Protein AF-A0A9X3G6D4-F1 (afdb_monomer)

Radius of gyration: 15.05 Å; Cα contacts (8 Å, |Δi|>4): 80; chains: 1; bounding box: 36×26×38 Å

Structure (mmCIF, N/CA/C/O backbone):
data_AF-A0A9X3G6D4-F1
#
_entry.id   AF-A0A9X3G6D4-F1
#
loop_
_atom_site.group_PDB
_atom_site.id
_atom_site.type_symbol
_atom_site.label_atom_id
_atom_site.label_alt_id
_atom_site.label_comp_id
_atom_site.label_asym_id
_atom_site.label_entity_id
_atom_site.label_seq_id
_atom_site.pdbx_PDB_ins_code
_atom_site.Cartn_x
_atom_site.Cartn_y
_atom_site.Cartn_z
_atom_site.occupancy
_atom_site.B_iso_or_equiv
_atom_site.auth_seq_id
_atom_site.auth_comp_id
_atom_site.auth_asym_id
_atom_site.auth_atom_id
_atom_site.pdbx_PDB_model_num
ATOM 1 N N . MET A 1 1 ? -17.498 17.147 15.428 1.00 44.59 1 MET A N 1
ATOM 2 C CA . MET A 1 1 ? -17.720 16.624 14.057 1.00 44.59 1 MET A CA 1
ATOM 3 C C . MET A 1 1 ? -16.649 15.586 13.662 1.00 44.59 1 MET A C 1
ATOM 5 O O . MET A 1 1 ? -15.910 15.812 12.717 1.00 44.59 1 MET A O 1
ATOM 9 N N . ALA A 1 2 ? -16.538 14.445 14.361 1.00 53.50 2 ALA A N 1
ATOM 10 C CA . ALA A 1 2 ? -15.473 13.444 14.126 1.00 53.50 2 ALA A CA 1
ATOM 11 C C . ALA A 1 2 ? -15.960 12.116 13.495 1.00 53.50 2 ALA A C 1
ATOM 13 O O . ALA A 1 2 ? -15.169 11.205 13.263 1.00 53.50 2 ALA A O 1
ATOM 14 N N . ALA A 1 3 ? -17.261 11.983 13.213 1.00 54.78 3 ALA A N 1
ATOM 15 C CA . ALA A 1 3 ? -17.863 10.704 12.824 1.00 54.78 3 ALA A CA 1
ATOM 16 C C . ALA A 1 3 ? -17.565 10.269 11.371 1.00 54.78 3 ALA A C 1
ATOM 18 O O . ALA A 1 3 ? -17.669 9.087 11.059 1.00 54.78 3 ALA A O 1
ATOM 19 N N . ASP A 1 4 ? -17.139 11.188 10.496 1.00 60.94 4 ASP A N 1
ATOM 20 C CA . ASP A 1 4 ? -17.038 10.938 9.046 1.00 60.94 4 ASP A CA 1
ATOM 21 C C . ASP A 1 4 ? -15.603 10.609 8.563 1.00 60.94 4 ASP A C 1
ATOM 23 O O . ASP A 1 4 ? -15.383 10.179 7.435 1.00 60.94 4 ASP A O 1
ATOM 27 N N . GLN A 1 5 ? -14.578 10.755 9.411 1.00 66.50 5 GLN A N 1
ATOM 28 C CA . GLN A 1 5 ? -13.179 10.515 9.005 1.00 66.50 5 GLN A CA 1
ATOM 29 C C . GLN A 1 5 ? -12.770 9.034 9.027 1.00 66.50 5 GLN A C 1
ATOM 31 O O . GLN A 1 5 ? -11.987 8.596 8.183 1.00 66.50 5 GLN A O 1
ATOM 36 N N . ARG A 1 6 ? -13.329 8.239 9.944 1.00 70.00 6 ARG A N 1
ATOM 37 C CA . ARG A 1 6 ? -12.995 6.813 10.122 1.00 70.00 6 ARG A CA 1
ATOM 38 C C . ARG A 1 6 ? -13.262 5.938 8.881 1.00 70.00 6 ARG A C 1
ATOM 40 O O . ARG A 1 6 ? -12.341 5.267 8.413 1.00 70.00 6 ARG A O 1
ATOM 47 N N . PRO A 1 7 ? -14.476 5.919 8.296 1.00 76.19 7 PRO A N 1
ATOM 48 C CA . PRO A 1 7 ? -14.739 5.088 7.116 1.00 76.19 7 PRO A CA 1
ATOM 49 C C . PRO A 1 7 ? -13.972 5.567 5.872 1.00 76.19 7 PRO A C 1
ATOM 51 O O . PRO A 1 7 ? -13.575 4.754 5.027 1.00 76.19 7 PRO A O 1
ATOM 54 N N . ARG A 1 8 ? -13.703 6.876 5.775 1.00 88.19 8 ARG A N 1
ATOM 55 C CA . ARG A 1 8 ? -12.914 7.469 4.687 1.00 88.19 8 ARG A CA 1
ATOM 56 C C . ARG A 1 8 ? -11.464 6.992 4.724 1.00 88.19 8 ARG A C 1
ATOM 58 O O . ARG A 1 8 ? -10.932 6.604 3.689 1.00 88.19 8 ARG A O 1
ATOM 65 N N . LEU A 1 9 ? -10.856 6.916 5.904 1.00 92.06 9 LEU A N 1
ATOM 66 C CA . LEU A 1 9 ? -9.450 6.547 6.065 1.00 92.06 9 LEU A CA 1
ATOM 67 C C . LEU A 1 9 ? -9.142 5.113 5.604 1.00 92.06 9 LEU A C 1
ATOM 69 O O . LEU A 1 9 ? -8.208 4.894 4.833 1.00 92.06 9 LEU A O 1
ATOM 73 N N . LEU A 1 10 ? -9.970 4.133 5.988 1.00 93.88 10 LEU A N 1
ATOM 74 C CA . LEU A 1 10 ? -9.819 2.756 5.496 1.00 93.88 10 LEU A CA 1
ATOM 75 C C . LEU A 1 10 ? -10.063 2.652 3.984 1.00 93.88 10 LEU A C 1
ATOM 77 O O . LEU A 1 10 ? -9.463 1.816 3.311 1.00 93.88 10 LEU A O 1
ATOM 81 N N . THR A 1 11 ? -10.934 3.494 3.430 1.00 95.38 11 THR A N 1
ATOM 82 C CA . THR A 1 11 ? -11.185 3.550 1.983 1.00 95.38 11 THR A CA 1
ATOM 83 C C . THR A 1 11 ? -9.981 4.111 1.230 1.00 95.38 11 THR A C 1
ATOM 85 O O . THR A 1 11 ? -9.542 3.516 0.245 1.00 95.38 11 THR A O 1
ATOM 88 N N . GLU A 1 12 ? -9.389 5.195 1.722 1.00 95.69 12 GLU A N 1
ATOM 89 C CA . GLU A 1 12 ? -8.155 5.754 1.168 1.00 95.69 12 GLU A CA 1
ATOM 90 C C . GLU A 1 12 ? -6.984 4.773 1.284 1.00 95.69 12 GLU A C 1
ATOM 92 O O . GLU A 1 12 ? -6.224 4.603 0.329 1.00 95.69 12 GLU A O 1
ATOM 97 N N . LEU A 1 13 ? -6.886 4.038 2.395 1.00 96.00 13 LEU A N 1
ATOM 98 C CA . LEU A 1 13 ? -5.883 2.990 2.567 1.00 96.00 13 LEU A CA 1
ATOM 99 C C . LEU A 1 13 ? -6.042 1.863 1.532 1.00 96.00 13 LEU A C 1
ATOM 101 O O . LEU A 1 13 ? -5.048 1.431 0.943 1.00 96.00 13 LEU A O 1
ATOM 105 N N . ARG A 1 14 ? -7.279 1.441 1.227 1.00 97.06 14 ARG A N 1
ATOM 106 C CA . ARG A 1 14 ? -7.552 0.467 0.151 1.00 97.06 14 ARG A CA 1
ATOM 107 C C . ARG A 1 14 ? -7.125 0.989 -1.220 1.00 97.06 14 ARG A C 1
ATOM 109 O O . ARG A 1 14 ? -6.498 0.249 -1.983 1.00 97.06 14 ARG A O 1
ATOM 116 N N . LYS A 1 15 ? -7.421 2.256 -1.532 1.00 97.06 15 LYS A N 1
ATOM 117 C CA . LYS A 1 15 ? -6.992 2.894 -2.789 1.00 97.06 15 LYS A CA 1
ATO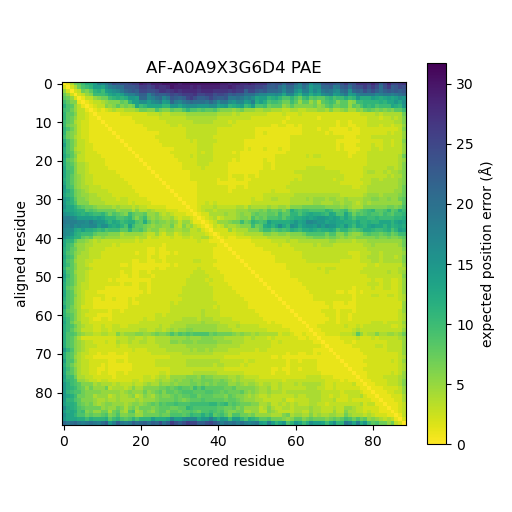M 118 C C . LYS A 1 15 ? -5.468 2.947 -2.888 1.00 97.06 15 LYS A C 1
ATOM 120 O O . LYS A 1 15 ? -4.910 2.545 -3.908 1.00 97.06 15 LYS A O 1
ATOM 125 N N . ALA A 1 16 ? -4.786 3.355 -1.817 1.00 96.81 16 ALA A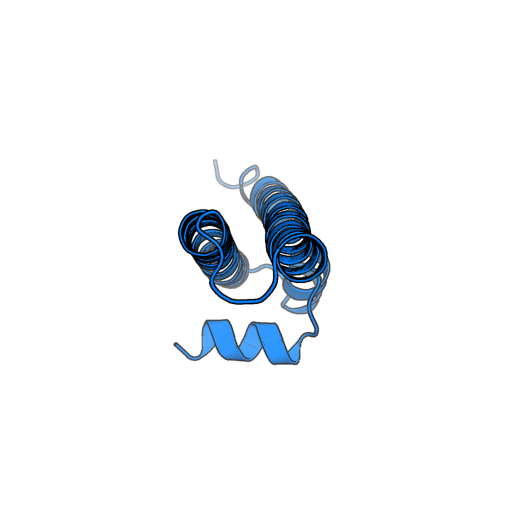 N 1
ATOM 126 C CA . ALA A 1 16 ? -3.326 3.380 -1.758 1.00 96.81 16 ALA A CA 1
ATOM 127 C C . ALA A 1 16 ? -2.721 1.975 -1.929 1.00 96.81 16 ALA A C 1
ATOM 129 O O . ALA A 1 16 ? -1.766 1.797 -2.686 1.00 96.81 16 ALA A O 1
ATOM 130 N N . ALA A 1 17 ? -3.314 0.951 -1.308 1.00 96.56 17 ALA A N 1
ATOM 131 C CA . ALA A 1 17 ? -2.888 -0.438 -1.469 1.00 96.56 17 ALA A CA 1
ATOM 132 C C . ALA A 1 17 ? -3.054 -0.944 -2.915 1.00 96.56 17 ALA A C 1
ATOM 134 O O . ALA A 1 17 ? -2.200 -1.677 -3.422 1.00 96.56 17 ALA A O 1
ATOM 135 N N . ALA A 1 18 ? -4.136 -0.559 -3.598 1.00 96.94 18 ALA A N 1
ATOM 136 C CA . ALA A 1 18 ? -4.346 -0.878 -5.010 1.00 96.94 18 ALA A CA 1
ATOM 137 C C . ALA A 1 18 ? -3.326 -0.166 -5.914 1.00 96.94 18 ALA A C 1
ATOM 139 O O . ALA A 1 18 ? -2.693 -0.815 -6.751 1.00 96.94 18 ALA A O 1
ATOM 140 N N . ALA A 1 19 ? -3.097 1.130 -5.691 1.00 97.06 19 ALA A N 1
ATOM 141 C CA . ALA A 1 19 ? -2.103 1.913 -6.422 1.00 97.06 19 ALA A CA 1
ATOM 142 C C . ALA A 1 19 ? -0.682 1.354 -6.235 1.00 97.06 19 ALA A C 1
ATOM 144 O O . ALA A 1 19 ? 0.067 1.234 -7.202 1.00 97.06 19 ALA A O 1
ATOM 145 N N . ARG A 1 20 ? -0.328 0.924 -5.016 1.00 96.81 20 ARG A N 1
A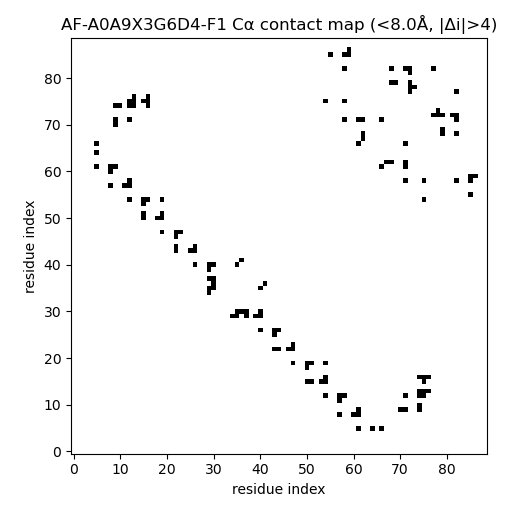TOM 146 C CA . ARG A 1 20 ? 0.969 0.300 -4.713 1.00 96.81 20 ARG A CA 1
ATOM 147 C C . ARG A 1 20 ? 1.174 -0.991 -5.504 1.00 96.81 20 ARG A C 1
ATOM 149 O O . ARG A 1 20 ? 2.248 -1.205 -6.065 1.00 96.81 20 ARG A O 1
ATOM 156 N N . ARG A 1 21 ? 0.143 -1.842 -5.584 1.00 96.50 21 ARG A N 1
ATOM 157 C CA . ARG A 1 21 ? 0.167 -3.071 -6.398 1.00 96.50 21 ARG A CA 1
ATOM 158 C C . ARG A 1 21 ? 0.314 -2.765 -7.888 1.00 96.50 21 ARG A C 1
ATOM 160 O O . ARG A 1 21 ? 1.097 -3.429 -8.557 1.00 96.50 21 ARG A O 1
ATOM 167 N N . ALA A 1 22 ? -0.391 -1.755 -8.397 1.00 96.88 22 ALA A N 1
ATOM 168 C CA . ALA A 1 22 ? -0.269 -1.323 -9.789 1.00 96.88 22 ALA A CA 1
ATOM 169 C C . ALA A 1 22 ? 1.134 -0.780 -10.112 1.00 96.88 22 ALA A C 1
ATOM 171 O O . ALA A 1 22 ? 1.729 -1.196 -11.099 1.00 96.88 22 ALA A O 1
ATOM 172 N N . ALA A 1 23 ? 1.698 0.069 -9.248 1.00 95.25 23 ALA A N 1
ATOM 173 C CA . ALA A 1 23 ? 3.054 0.589 -9.416 1.00 95.25 23 ALA A CA 1
ATOM 174 C C . ALA A 1 23 ? 4.103 -0.535 -9.409 1.00 95.25 23 ALA A C 1
ATOM 176 O O . ALA A 1 23 ? 5.007 -0.547 -10.239 1.00 95.25 23 ALA A O 1
ATOM 177 N N . ARG A 1 24 ? 3.948 -1.526 -8.519 1.00 95.94 24 ARG A N 1
ATOM 178 C CA . ARG A 1 24 ? 4.845 -2.688 -8.469 1.00 95.94 24 ARG A CA 1
ATOM 179 C C 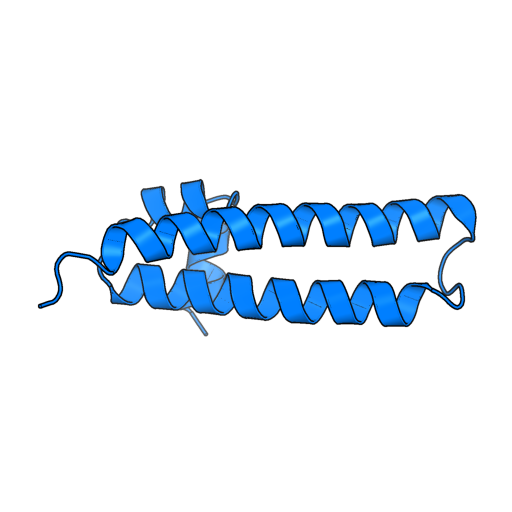. ARG A 1 24 ? 4.738 -3.568 -9.716 1.00 95.94 24 ARG A C 1
ATOM 181 O O . ARG A 1 24 ? 5.767 -4.034 -10.190 1.00 95.94 24 ARG A O 1
ATOM 188 N N . ARG A 1 25 ? 3.528 -3.761 -10.258 1.00 96.19 25 ARG A N 1
ATOM 189 C CA . ARG A 1 25 ? 3.340 -4.432 -11.555 1.00 96.19 25 ARG A CA 1
ATOM 190 C C . ARG A 1 25 ? 4.043 -3.681 -12.674 1.00 96.19 25 ARG A C 1
ATOM 192 O O . ARG A 1 25 ? 4.842 -4.291 -13.356 1.00 96.19 25 ARG A O 1
ATOM 199 N N . ARG A 1 26 ? 3.888 -2.355 -12.759 1.00 94.62 26 ARG A N 1
ATOM 200 C CA . ARG A 1 26 ? 4.567 -1.565 -13.797 1.00 94.62 26 ARG A CA 1
ATOM 201 C C . ARG A 1 26 ? 6.092 -1.711 -13.763 1.00 94.62 26 ARG A C 1
ATOM 203 O O . ARG A 1 26 ? 6.706 -1.771 -14.819 1.00 94.62 26 ARG A O 1
ATOM 210 N N . ILE A 1 27 ? 6.702 -1.780 -12.577 1.00 95.12 27 ILE A N 1
ATOM 211 C CA . ILE A 1 27 ? 8.144 -2.057 -12.445 1.00 95.12 27 ILE A CA 1
ATOM 212 C C . ILE A 1 27 ? 8.484 -3.450 -12.995 1.00 95.12 27 ILE A C 1
ATOM 214 O O . ILE A 1 27 ? 9.470 -3.593 -13.715 1.00 95.12 27 ILE A O 1
ATOM 218 N N . ALA A 1 28 ? 7.685 -4.470 -12.665 1.00 94.75 28 ALA A N 1
ATOM 219 C CA . ALA A 1 28 ? 7.883 -5.823 -13.183 1.00 94.75 28 ALA A CA 1
ATOM 220 C C . ALA A 1 28 ? 7.714 -5.881 -14.709 1.00 94.75 28 ALA A C 1
ATOM 222 O O . ALA A 1 28 ? 8.580 -6.439 -15.372 1.00 94.75 28 ALA A O 1
ATOM 223 N N . ASP A 1 29 ? 6.682 -5.236 -15.257 1.00 94.50 29 ASP A N 1
ATOM 224 C CA . ASP A 1 29 ? 6.429 -5.164 -16.701 1.00 94.50 29 ASP A CA 1
ATOM 225 C C . ASP A 1 29 ? 7.611 -4.498 -17.418 1.00 94.50 29 ASP A C 1
ATOM 227 O O . ASP A 1 29 ? 8.189 -5.077 -18.328 1.00 94.50 29 ASP A O 1
ATOM 231 N N . LEU A 1 30 ? 8.076 -3.342 -16.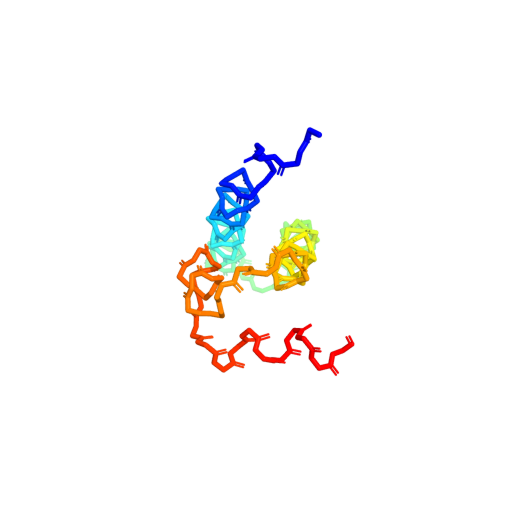927 1.00 93.38 30 LEU A N 1
ATOM 232 C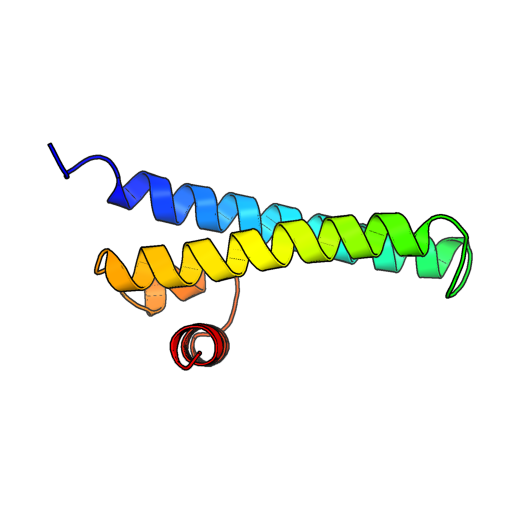 CA . LEU A 1 30 ? 9.260 -2.664 -17.473 1.00 93.38 30 LEU A CA 1
ATOM 233 C C . LEU A 1 30 ? 10.532 -3.515 -17.376 1.00 93.38 30 LEU A C 1
ATOM 235 O O . LEU A 1 30 ? 11.414 -3.413 -18.225 1.00 93.38 30 LEU A O 1
ATOM 239 N N . THR A 1 31 ? 10.665 -4.316 -16.318 1.00 94.00 31 THR A N 1
ATOM 240 C CA . THR A 1 31 ? 11.796 -5.240 -16.165 1.00 94.00 31 THR A CA 1
ATOM 241 C C . THR A 1 31 ? 11.721 -6.373 -17.184 1.00 94.00 31 THR A C 1
ATOM 243 O O . THR A 1 31 ? 12.750 -6.753 -17.732 1.00 94.00 31 THR A O 1
ATOM 246 N N . ALA A 1 32 ? 10.524 -6.897 -17.451 1.00 94.19 32 ALA A N 1
ATOM 247 C CA . ALA A 1 32 ? 10.312 -7.954 -18.432 1.00 94.19 32 ALA A CA 1
ATOM 248 C C . ALA A 1 32 ? 10.484 -7.449 -19.876 1.00 94.19 32 ALA A C 1
ATOM 250 O O . ALA A 1 32 ? 11.098 -8.131 -20.687 1.00 94.19 32 ALA A O 1
ATOM 251 N N . GLU A 1 33 ? 9.982 -6.249 -20.182 1.00 93.94 33 GLU A N 1
ATOM 252 C CA . GLU A 1 33 ? 10.013 -5.648 -21.524 1.00 93.94 33 GLU A CA 1
ATOM 253 C C . GLU A 1 33 ? 11.407 -5.143 -21.922 1.00 93.94 33 GLU A C 1
ATOM 255 O O . GLU A 1 33 ? 11.795 -5.240 -23.085 1.00 93.94 33 GLU A O 1
ATOM 260 N N . HIS A 1 34 ? 12.161 -4.573 -20.976 1.00 92.00 34 HIS A N 1
ATOM 261 C CA . HIS A 1 34 ? 13.378 -3.811 -21.288 1.00 92.00 34 HIS A CA 1
ATOM 262 C C . HIS A 1 34 ? 14.602 -4.203 -20.456 1.00 92.00 34 HIS A C 1
ATOM 264 O O . HIS A 1 34 ? 15.662 -3.594 -20.600 1.00 92.00 34 HIS A O 1
ATOM 270 N N . GLY A 1 35 ? 14.472 -5.189 -19.568 1.00 87.06 35 GLY A N 1
ATOM 271 C CA . GLY A 1 35 ? 15.516 -5.547 -18.617 1.00 87.06 35 GLY A CA 1
ATOM 272 C C . GLY A 1 35 ? 15.618 -4.588 -17.426 1.00 87.06 35 GLY A C 1
ATOM 273 O O . GLY A 1 35 ? 14.929 -3.566 -17.317 1.00 87.06 35 GLY A O 1
ATOM 274 N N . LEU A 1 36 ? 16.483 -4.955 -16.479 1.00 85.25 36 LEU A N 1
ATOM 275 C CA . LEU A 1 36 ? 16.776 -4.152 -15.292 1.00 85.25 36 LEU A CA 1
ATOM 276 C C . LEU A 1 36 ? 17.526 -2.869 -15.675 1.00 85.25 36 LEU A C 1
ATOM 278 O O . LEU A 1 36 ? 18.468 -2.913 -16.458 1.00 85.25 36 LEU A O 1
ATOM 282 N N . GLY A 1 37 ? 17.146 -1.736 -15.077 1.00 81.44 37 GLY A N 1
ATOM 283 C CA . GLY A 1 37 ? 17.878 -0.473 -15.239 1.00 81.44 37 GLY A CA 1
ATOM 284 C C . GLY A 1 37 ? 17.561 0.307 -16.518 1.00 81.44 37 GLY A C 1
ATOM 285 O O . GLY A 1 37 ? 18.252 1.276 -16.821 1.00 81.44 37 GLY A O 1
ATOM 286 N N . SER A 1 38 ? 16.511 -0.071 -17.251 1.00 86.94 38 SER A N 1
ATOM 287 C CA . SER A 1 38 ? 16.033 0.703 -18.401 1.00 86.94 38 SER A CA 1
ATOM 288 C C . SER A 1 38 ? 15.597 2.121 -17.998 1.00 86.94 38 SER A C 1
ATOM 290 O O . SER A 1 38 ? 15.235 2.377 -16.849 1.00 86.94 38 SER A O 1
ATOM 292 N N . ALA A 1 39 ? 15.589 3.064 -18.947 1.00 86.06 39 ALA A 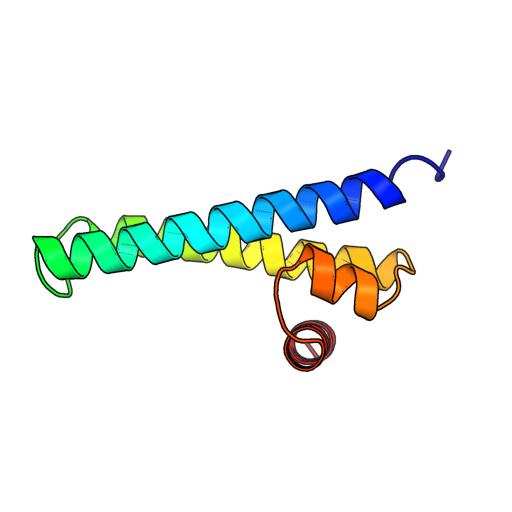N 1
ATOM 293 C CA . ALA A 1 39 ? 15.332 4.486 -18.674 1.00 86.06 39 ALA A CA 1
ATOM 294 C C . ALA A 1 39 ? 13.993 4.771 -17.950 1.00 86.06 39 ALA A C 1
ATOM 296 O O . ALA A 1 39 ? 13.869 5.771 -17.248 1.00 86.06 39 ALA A O 1
ATOM 297 N N . GLY A 1 40 ? 12.997 3.884 -18.073 1.00 87.06 40 GLY A N 1
ATOM 298 C CA . GLY A 1 40 ? 11.712 3.993 -17.370 1.00 87.06 40 GLY A CA 1
ATOM 299 C C . GLY A 1 40 ? 11.719 3.502 -15.914 1.00 87.06 40 GLY A C 1
ATOM 300 O O . GLY A 1 40 ? 10.778 3.793 -15.171 1.00 87.06 40 GLY A O 1
ATOM 301 N N . HIS A 1 41 ? 12.751 2.767 -15.481 1.00 91.00 41 HIS A N 1
ATOM 302 C CA . HIS A 1 41 ? 12.836 2.211 -14.123 1.00 91.00 41 HIS A CA 1
ATOM 303 C C . HIS A 1 41 ? 12.881 3.281 -13.032 1.00 91.00 41 HIS A C 1
ATOM 305 O O . HIS A 1 41 ? 12.085 3.152 -12.099 1.00 91.00 41 HIS A O 1
ATOM 311 N N . PRO A 1 42 ? 13.735 4.324 -13.104 1.00 93.38 42 PRO A N 1
ATOM 312 C CA . PRO A 1 42 ? 13.807 5.340 -12.054 1.00 93.38 42 PRO A CA 1
ATOM 313 C C . PRO A 1 42 ? 12.444 5.980 -11.768 1.00 93.38 42 PRO A C 1
ATOM 315 O O . PRO A 1 42 ? 11.969 5.934 -10.636 1.00 93.38 42 PRO A O 1
ATOM 318 N N . ALA A 1 43 ? 11.737 6.430 -12.809 1.00 93.31 43 ALA A N 1
ATOM 319 C CA . ALA A 1 43 ? 10.418 7.046 -12.664 1.00 93.31 43 ALA A CA 1
ATOM 320 C C . ALA A 1 43 ? 9.360 6.077 -12.098 1.00 93.31 43 ALA A C 1
ATOM 322 O O . ALA A 1 43 ? 8.515 6.464 -11.285 1.00 93.31 43 ALA A O 1
ATOM 323 N N . ALA A 1 44 ? 9.394 4.800 -12.499 1.00 94.00 44 ALA A N 1
ATOM 324 C CA . ALA A 1 44 ? 8.490 3.785 -11.961 1.00 94.00 44 ALA A CA 1
ATOM 325 C C . ALA A 1 44 ? 8.770 3.497 -10.475 1.00 94.00 44 ALA A C 1
ATOM 327 O O . ALA A 1 44 ? 7.832 3.363 -9.680 1.00 94.00 44 ALA A O 1
ATOM 328 N N . TRP A 1 45 ? 10.047 3.456 -10.088 1.00 95.31 45 TRP A N 1
ATOM 329 C CA . TRP A 1 45 ? 10.472 3.315 -8.700 1.00 95.31 45 TRP A CA 1
ATOM 330 C C . TRP A 1 45 ? 10.103 4.527 -7.850 1.00 95.31 45 TRP A C 1
ATOM 332 O O . TRP A 1 45 ? 9.592 4.333 -6.748 1.00 95.31 45 TRP A O 1
ATOM 342 N N . ASP A 1 46 ? 10.280 5.747 -8.350 1.00 95.62 46 ASP A N 1
ATOM 343 C CA . ASP A 1 46 ? 9.898 6.974 -7.643 1.00 95.62 46 ASP A CA 1
ATOM 344 C C . ASP A 1 46 ? 8.391 7.026 -7.403 1.00 95.62 46 ASP A C 1
ATOM 346 O O . ASP A 1 46 ? 7.932 7.263 -6.281 1.00 95.62 46 ASP A O 1
ATOM 350 N N . ARG A 1 47 ? 7.598 6.677 -8.423 1.00 94.88 47 ARG A N 1
ATOM 351 C CA . ARG A 1 47 ? 6.144 6.562 -8.281 1.00 94.88 47 ARG A CA 1
ATOM 352 C C . ARG A 1 47 ? 5.757 5.495 -7.259 1.00 94.88 47 ARG A C 1
ATOM 354 O O . ARG A 1 47 ? 4.857 5.720 -6.449 1.00 94.88 47 ARG A O 1
ATOM 361 N N . TYR A 1 48 ? 6.421 4.339 -7.274 1.00 96.62 48 TYR A N 1
ATOM 362 C CA . TYR A 1 48 ? 6.199 3.304 -6.267 1.00 96.62 48 TYR A CA 1
ATOM 363 C C . TYR A 1 48 ? 6.544 3.798 -4.857 1.00 96.62 48 TYR A C 1
ATOM 365 O O . TYR A 1 48 ? 5.748 3.575 -3.946 1.00 96.62 48 TYR A O 1
ATOM 373 N N . ARG A 1 49 ? 7.682 4.483 -4.671 1.00 96.50 49 ARG A N 1
ATOM 374 C CA . ARG A 1 49 ? 8.109 5.042 -3.377 1.00 96.50 49 ARG A CA 1
ATOM 375 C C . ARG A 1 49 ? 7.079 6.032 -2.843 1.00 96.50 49 ARG A C 1
ATOM 377 O O . ARG A 1 49 ? 6.568 5.814 -1.750 1.00 96.50 49 ARG A O 1
ATOM 384 N N . ALA A 1 50 ? 6.664 7.007 -3.652 1.00 96.31 50 ALA A N 1
ATOM 385 C CA . ALA A 1 50 ? 5.663 7.999 -3.258 1.00 96.31 50 ALA A CA 1
ATOM 386 C C . ALA A 1 50 ? 4.338 7.355 -2.802 1.00 96.31 50 ALA A C 1
ATOM 388 O O . ALA A 1 50 ? 3.766 7.715 -1.770 1.00 96.31 50 ALA A O 1
ATOM 389 N N . VAL A 1 51 ? 3.853 6.350 -3.539 1.00 96.50 51 VAL A N 1
ATOM 390 C CA . VAL A 1 51 ? 2.629 5.625 -3.162 1.00 96.50 51 VAL A CA 1
ATOM 391 C C . VAL A 1 51 ? 2.845 4.765 -1.913 1.00 96.50 51 VAL A C 1
ATOM 393 O O . VAL A 1 51 ? 1.955 4.675 -1.066 1.00 96.50 51 VAL A O 1
ATOM 396 N N . ASN A 1 52 ? 4.010 4.133 -1.776 1.00 95.75 52 ASN A N 1
ATOM 397 C CA . ASN A 1 52 ? 4.362 3.320 -0.615 1.00 95.75 52 ASN A CA 1
ATOM 398 C C . ASN A 1 52 ? 4.473 4.159 0.670 1.00 95.75 52 ASN A C 1
ATOM 400 O O . ASN A 1 52 ? 4.063 3.695 1.738 1.00 95.75 52 ASN A O 1
ATOM 404 N N . ASP A 1 53 ? 4.969 5.389 0.568 1.00 95.50 53 ASP A N 1
ATOM 405 C CA . ASP A 1 53 ? 5.065 6.323 1.688 1.00 95.50 53 ASP A CA 1
ATOM 406 C C . ASP A 1 53 ? 3.675 6.788 2.125 1.00 95.50 53 ASP A C 1
ATOM 408 O O . ASP A 1 53 ? 3.334 6.672 3.304 1.00 95.50 53 ASP A O 1
ATOM 412 N N . ARG A 1 54 ? 2.810 7.175 1.174 1.00 95.44 54 ARG A N 1
ATOM 413 C CA . ARG A 1 54 ? 1.399 7.487 1.465 1.00 95.44 54 ARG A CA 1
ATOM 414 C C . ARG A 1 54 ? 0.675 6.307 2.116 1.00 95.44 54 ARG A C 1
ATOM 416 O O . ARG A 1 54 ? -0.035 6.490 3.100 1.00 95.44 54 ARG A O 1
ATOM 423 N N . TRP A 1 55 ? 0.864 5.096 1.594 1.00 96.06 55 TRP A N 1
ATOM 424 C CA . TRP A 1 55 ? 0.292 3.874 2.168 1.00 96.06 55 TRP A CA 1
ATOM 425 C C . TRP A 1 55 ? 0.772 3.638 3.610 1.00 96.06 55 TRP A C 1
ATOM 427 O O . TRP A 1 55 ? -0.041 3.337 4.482 1.00 96.06 55 TRP A O 1
ATOM 437 N N . SER A 1 56 ? 2.062 3.846 3.887 1.00 95.06 56 SER A N 1
ATOM 438 C CA . SER A 1 56 ? 2.631 3.714 5.237 1.00 95.06 56 SER A CA 1
ATOM 439 C C . SER A 1 56 ? 2.084 4.767 6.207 1.00 95.06 56 SER A C 1
ATOM 441 O O . SER A 1 56 ? 1.824 4.464 7.371 1.00 95.06 56 SER A O 1
ATOM 443 N N . THR A 1 57 ? 1.880 6.001 5.742 1.00 95.00 57 THR A N 1
ATOM 444 C CA . THR A 1 57 ? 1.261 7.073 6.534 1.00 95.00 57 THR A CA 1
ATOM 445 C C . THR A 1 57 ? -0.194 6.758 6.874 1.00 95.00 57 THR A C 1
ATOM 447 O O . THR A 1 57 ? -0.545 6.795 8.049 1.00 95.00 57 THR A O 1
ATOM 450 N N . LEU A 1 58 ? -0.996 6.310 5.903 1.00 94.81 58 LEU A N 1
ATOM 451 C CA . LEU A 1 58 ? -2.393 5.919 6.133 1.00 94.81 58 LEU A CA 1
ATOM 452 C C . LEU A 1 58 ? -2.536 4.745 7.117 1.00 94.81 58 LEU A C 1
ATOM 454 O O . LEU A 1 58 ? -3.501 4.697 7.875 1.00 94.81 58 LEU A O 1
ATOM 458 N N . ILE A 1 59 ? -1.582 3.804 7.143 1.00 94.50 59 ILE A N 1
ATOM 459 C CA . ILE A 1 59 ? -1.555 2.733 8.156 1.00 94.50 59 ILE A CA 1
ATOM 460 C C . ILE A 1 59 ? -1.423 3.314 9.564 1.00 94.50 59 ILE A C 1
ATOM 462 O O . ILE A 1 59 ? -2.149 2.893 10.467 1.00 94.50 59 ILE A O 1
ATOM 466 N N . ARG A 1 60 ? -0.495 4.260 9.752 1.00 93.31 60 ARG A N 1
ATOM 467 C CA . ARG A 1 60 ? -0.263 4.901 11.050 1.00 93.31 60 ARG A CA 1
ATOM 468 C C . ARG A 1 60 ? -1.487 5.691 11.473 1.00 93.31 60 ARG A C 1
ATOM 470 O O . ARG A 1 60 ? -2.014 5.406 12.537 1.00 93.31 60 ARG A O 1
ATOM 477 N N . GLU A 1 61 ? -1.988 6.570 10.607 1.00 93.50 61 GLU A N 1
ATOM 478 C CA . GLU A 1 61 ? -3.197 7.362 10.858 1.00 93.50 61 GLU A CA 1
ATOM 479 C C . GLU A 1 61 ? -4.393 6.480 11.234 1.00 93.50 61 GLU A C 1
ATOM 481 O O . GLU A 1 61 ? -5.136 6.802 12.161 1.00 93.50 61 GLU A O 1
ATOM 486 N N . ALA A 1 62 ? -4.576 5.338 10.558 1.00 91.94 62 ALA A N 1
ATOM 487 C CA . ALA A 1 62 ? -5.683 4.437 10.858 1.00 91.94 62 ALA A CA 1
ATOM 488 C C . ALA A 1 62 ? -5.539 3.758 12.221 1.00 91.94 62 ALA A C 1
ATOM 490 O O . ALA A 1 62 ? -6.534 3.607 12.933 1.00 91.94 62 ALA A O 1
ATOM 491 N N . ALA A 1 63 ? -4.314 3.406 12.612 1.00 89.81 63 ALA A N 1
ATOM 492 C CA . ALA A 1 63 ? -4.044 2.902 13.950 1.00 89.81 63 ALA A CA 1
ATOM 493 C C . ALA A 1 63 ? -4.293 3.979 15.023 1.00 89.81 63 ALA A C 1
ATOM 495 O O . ALA A 1 63 ? -4.980 3.695 16.003 1.00 89.81 63 ALA A O 1
ATOM 496 N N . THR A 1 64 ? -3.827 5.222 14.828 1.00 90.62 64 THR A N 1
ATOM 497 C CA . THR A 1 64 ? -4.062 6.326 15.782 1.00 90.62 64 THR A CA 1
ATOM 498 C C . THR A 1 64 ? -5.532 6.728 15.878 1.00 90.62 64 THR A C 1
ATOM 500 O O . THR A 1 64 ? -5.995 7.093 16.953 1.00 90.62 64 THR A O 1
ATOM 503 N N . ALA A 1 65 ? -6.300 6.609 14.791 1.00 90.06 65 ALA A N 1
ATOM 504 C CA . ALA A 1 65 ? -7.745 6.860 14.784 1.00 90.06 65 ALA A CA 1
ATOM 505 C C . ALA A 1 65 ? -8.570 5.777 15.522 1.00 90.06 65 ALA A C 1
ATOM 507 O O . ALA A 1 65 ? -9.802 5.882 15.620 1.00 90.06 65 ALA A O 1
ATOM 508 N N . GLY A 1 66 ? -7.912 4.734 16.043 1.00 88.69 66 GLY A N 1
ATOM 509 C CA . GLY A 1 66 ? -8.523 3.662 16.824 1.00 88.69 66 GLY A CA 1
ATOM 510 C C . GLY A 1 66 ? -9.157 2.551 15.986 1.00 88.69 66 GLY A C 1
ATOM 511 O O . GLY A 1 66 ? -10.007 1.825 16.501 1.00 88.69 66 GLY A O 1
ATOM 512 N N . HIS A 1 67 ? -8.794 2.405 14.705 1.00 90.75 67 HIS A N 1
ATOM 513 C CA . HIS A 1 67 ? -9.201 1.227 13.937 1.00 90.75 67 HIS A CA 1
ATOM 514 C C . HIS A 1 67 ? -8.476 -0.022 14.435 1.00 90.75 67 HIS A C 1
ATOM 516 O O . HIS A 1 67 ? -7.306 0.022 14.819 1.00 90.75 67 HIS A O 1
ATOM 522 N N . THR A 1 68 ? -9.153 -1.171 14.378 1.00 92.00 68 THR A N 1
ATOM 523 C CA . THR A 1 68 ? -8.515 -2.434 14.747 1.00 92.00 68 THR A CA 1
ATOM 524 C C . THR A 1 68 ? -7.375 -2.750 13.779 1.00 92.00 68 THR A C 1
ATOM 526 O O . THR A 1 68 ? -7.481 -2.539 12.568 1.00 92.00 68 THR A O 1
ATOM 529 N N . LEU A 1 69 ? -6.285 -3.332 14.284 1.00 91.19 69 LEU A N 1
ATOM 530 C CA . LEU A 1 69 ? -5.165 -3.745 13.429 1.00 91.19 69 LEU A CA 1
ATOM 531 C C . LEU A 1 69 ? -5.581 -4.779 12.371 1.00 91.19 69 LEU A C 1
ATOM 533 O O . LEU A 1 69 ? -4.942 -4.878 11.326 1.00 91.19 69 LEU A O 1
ATOM 537 N N . ALA A 1 70 ? -6.647 -5.543 12.626 1.00 93.00 70 ALA A N 1
ATOM 538 C CA . ALA A 1 70 ? -7.214 -6.468 11.653 1.00 93.00 70 ALA A CA 1
ATOM 539 C C . ALA A 1 70 ? -7.854 -5.722 10.470 1.00 93.00 70 ALA A C 1
ATOM 541 O O . ALA A 1 70 ? -7.601 -6.079 9.319 1.00 93.00 70 ALA A O 1
ATOM 542 N N . ASP A 1 71 ? -8.621 -4.662 10.734 1.00 93.69 71 ASP A N 1
ATOM 543 C CA . ASP A 1 71 ? -9.239 -3.850 9.682 1.00 93.69 71 ASP A CA 1
ATOM 544 C C . ASP A 1 71 ? -8.206 -3.046 8.901 1.00 93.69 71 ASP A C 1
ATOM 546 O O . ASP A 1 71 ? -8.284 -2.980 7.672 1.00 93.69 71 ASP A O 1
ATOM 550 N N . VAL A 1 72 ? -7.199 -2.503 9.592 1.00 94.44 72 VAL A N 1
ATOM 551 C CA . VAL A 1 72 ? -6.068 -1.817 8.954 1.00 94.44 72 VAL A CA 1
ATOM 552 C C . VAL A 1 72 ? -5.302 -2.779 8.047 1.00 94.44 72 VAL A C 1
ATOM 554 O O . VAL A 1 72 ? -5.069 -2.449 6.889 1.00 94.44 72 VAL A O 1
ATOM 557 N N . ALA A 1 73 ? -4.970 -3.988 8.514 1.00 93.88 73 ALA A N 1
ATOM 558 C CA . ALA A 1 73 ? -4.288 -4.999 7.698 1.00 93.88 73 ALA A CA 1
ATOM 559 C C . ALA A 1 73 ? -5.114 -5.398 6.464 1.00 93.88 73 ALA A C 1
ATOM 561 O O . ALA A 1 73 ? -4.595 -5.441 5.345 1.00 93.88 73 ALA A O 1
ATOM 562 N N . ARG A 1 74 ? -6.424 -5.618 6.653 1.00 94.81 74 ARG A N 1
ATOM 563 C CA . ARG A 1 74 ? -7.358 -5.940 5.567 1.00 94.81 74 ARG A CA 1
ATOM 564 C C . ARG A 1 74 ? -7.422 -4.816 4.532 1.00 94.81 74 ARG A C 1
ATOM 566 O O . ARG A 1 74 ? -7.339 -5.088 3.339 1.00 94.81 74 ARG A O 1
ATOM 573 N N . ALA A 1 75 ? -7.548 -3.564 4.968 1.00 95.19 75 ALA A N 1
ATOM 574 C CA . ALA A 1 75 ? -7.581 -2.406 4.076 1.00 95.19 75 ALA A CA 1
ATOM 575 C C . ALA A 1 75 ? -6.235 -2.173 3.370 1.00 95.19 75 ALA A C 1
ATOM 577 O O . ALA A 1 75 ? -6.205 -1.878 2.177 1.00 95.19 75 ALA A O 1
ATOM 578 N N . ALA A 1 76 ? -5.123 -2.359 4.083 1.00 94.44 76 ALA A N 1
ATOM 579 C CA . ALA A 1 76 ? -3.772 -2.218 3.556 1.00 94.44 76 ALA A CA 1
ATOM 580 C C . ALA A 1 76 ? -3.382 -3.331 2.570 1.00 94.44 76 ALA A C 1
ATOM 582 O O . ALA A 1 76 ? -2.406 -3.164 1.835 1.00 94.44 76 ALA A O 1
ATOM 583 N N . GLY A 1 77 ? -4.116 -4.449 2.549 1.00 94.06 77 GLY A N 1
ATOM 584 C CA . GLY A 1 77 ? -3.813 -5.606 1.709 1.00 94.06 77 GLY A CA 1
ATOM 585 C C . GLY A 1 77 ? -2.503 -6.292 2.100 1.00 94.06 77 GLY A C 1
ATOM 586 O O . GLY A 1 77 ? -1.752 -6.718 1.224 1.00 94.06 77 GLY A O 1
ATOM 587 N N . CYS A 1 78 ? -2.193 -6.347 3.397 1.00 92.00 78 CYS A N 1
ATOM 588 C CA . CYS A 1 78 ? -0.993 -6.993 3.926 1.00 92.00 78 CYS A CA 1
ATOM 589 C C . CYS A 1 78 ? -1.311 -7.841 5.164 1.00 92.00 78 CYS A C 1
ATOM 591 O O . CYS A 1 78 ? -2.386 -7.747 5.756 1.00 92.00 78 CYS A O 1
ATOM 593 N N . ALA A 1 79 ? -0.364 -8.690 5.562 1.00 89.19 79 ALA A N 1
ATOM 594 C CA . ALA A 1 79 ? -0.501 -9.478 6.778 1.00 89.19 79 ALA A CA 1
ATOM 595 C C . ALA A 1 79 ? -0.371 -8.584 8.027 1.00 89.19 79 ALA A C 1
ATOM 597 O O . ALA A 1 79 ? 0.391 -7.614 8.034 1.00 89.19 79 ALA A O 1
ATOM 598 N N . ARG A 1 80 ? -1.052 -8.947 9.124 1.00 86.50 80 ARG A N 1
ATOM 599 C CA . ARG A 1 80 ? -0.979 -8.215 10.408 1.00 86.50 80 ARG A CA 1
ATOM 600 C C . ARG A 1 80 ? 0.463 -7.952 10.887 1.00 86.50 80 ARG A C 1
ATOM 602 O O . ARG A 1 80 ? 0.722 -6.817 11.283 1.00 86.50 80 ARG A O 1
ATOM 609 N N . PRO A 1 81 ? 1.424 -8.900 10.798 1.00 87.69 81 PRO A N 1
ATOM 610 C CA . PRO A 1 81 ? 2.830 -8.642 11.132 1.00 87.69 81 PRO A CA 1
ATOM 611 C C . PRO A 1 81 ? 3.451 -7.457 10.383 1.00 87.69 81 PRO A C 1
ATOM 613 O O . PRO A 1 81 ? 4.239 -6.707 10.956 1.00 87.69 81 PRO A O 1
ATOM 616 N N . SER A 1 82 ? 3.072 -7.242 9.119 1.00 84.81 82 SER A N 1
ATOM 617 C CA . SER A 1 82 ? 3.561 -6.108 8.335 1.00 84.81 82 SER A CA 1
ATOM 618 C C . SER A 1 82 ? 3.085 -4.780 8.916 1.00 84.81 82 SER A C 1
ATOM 620 O O . SER A 1 82 ? 3.877 -3.848 8.985 1.00 84.81 82 SER A O 1
ATOM 622 N N . VAL A 1 83 ? 1.841 -4.706 9.402 1.00 85.06 83 VAL A N 1
ATOM 623 C CA . VAL A 1 83 ? 1.299 -3.501 10.054 1.00 85.06 83 VAL A CA 1
ATOM 624 C C . VAL A 1 83 ? 2.119 -3.138 11.291 1.00 85.06 83 VAL A C 1
ATOM 626 O O . VAL A 1 83 ? 2.539 -1.992 11.418 1.00 85.06 83 VAL A O 1
ATOM 629 N N . TYR A 1 84 ? 2.449 -4.110 12.150 1.00 85.50 84 TYR A N 1
ATOM 630 C CA . TYR A 1 84 ? 3.275 -3.860 13.340 1.00 85.50 84 TYR A CA 1
ATOM 631 C C . TYR A 1 84 ? 4.635 -3.235 13.004 1.00 85.50 84 TYR A C 1
ATOM 633 O O . TYR A 1 84 ? 5.118 -2.384 13.747 1.00 85.50 84 TYR A O 1
ATOM 641 N N . ARG A 1 85 ? 5.246 -3.601 11.871 1.00 85.31 85 ARG A N 1
ATOM 642 C CA . ARG A 1 85 ? 6.519 -3.010 11.429 1.00 85.31 85 ARG A CA 1
ATOM 643 C C . ARG A 1 85 ? 6.406 -1.510 11.135 1.00 85.31 85 ARG A C 1
ATOM 645 O O . ARG A 1 85 ? 7.370 -0.786 11.355 1.00 85.31 85 ARG A O 1
ATOM 652 N N . HIS A 1 86 ? 5.253 -1.055 10.649 1.00 82.25 86 HIS A N 1
ATOM 653 C CA . HIS A 1 86 ? 5.000 0.359 10.356 1.00 82.25 86 HIS A CA 1
ATOM 654 C C . HIS A 1 86 ? 4.666 1.187 11.601 1.00 82.25 86 HIS A C 1
ATOM 656 O O . HIS A 1 86 ? 4.822 2.403 11.560 1.00 82.25 86 HIS A O 1
ATOM 662 N N . LEU A 1 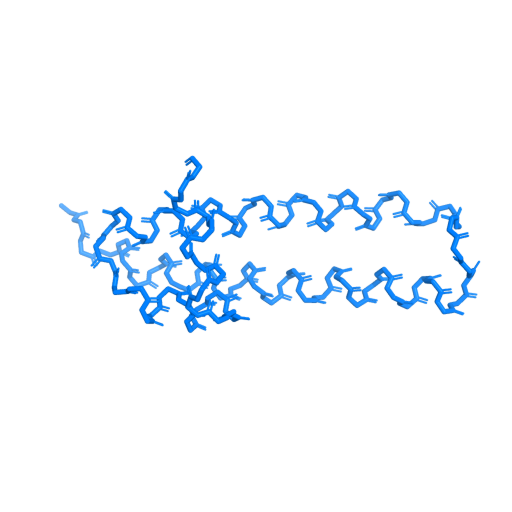87 ? 4.231 0.540 12.685 1.00 83.06 87 LEU A N 1
ATOM 663 C CA . LEU A 1 87 ? 3.881 1.195 13.950 1.00 83.06 87 LEU A CA 1
ATOM 664 C C . LEU A 1 87 ? 5.046 1.260 14.950 1.00 83.06 87 LEU A C 1
ATOM 666 O O . LEU A 1 87 ? 4.985 2.026 15.899 1.00 83.06 87 LEU A O 1
ATOM 670 N N . LYS A 1 88 ? 6.102 0.461 14.751 1.00 78.19 88 LYS A N 1
ATOM 671 C CA . LYS A 1 88 ? 7.325 0.474 15.578 1.00 78.19 88 LYS A CA 1
ATOM 672 C C . LYS A 1 88 ? 8.343 1.558 15.174 1.00 78.19 88 LYS A C 1
ATOM 674 O O . LYS A 1 88 ? 9.459 1.532 15.685 1.00 78.19 88 LYS A O 1
ATOM 679 N N . ARG A 1 89 ? 8.012 2.422 14.212 1.00 58.47 89 ARG A N 1
ATOM 680 C CA . ARG A 1 89 ? 8.896 3.472 13.686 1.00 58.47 89 ARG A CA 1
ATOM 681 C C . ARG A 1 89 ? 8.498 4.842 14.190 1.00 58.47 89 ARG A C 1
ATOM 683 O O . ARG A 1 89 ? 7.275 5.095 14.203 1.00 58.47 89 ARG A O 1
#

Solvent-accessible surface area (backbone atoms only — not comparable to full-atom values): 4882 Å² total; per-residue (Å²): 141,72,84,71,56,62,70,49,47,49,50,51,25,33,52,30,34,52,50,34,53,51,33,52,46,51,45,52,50,48,34,72,77,61,36,83,84,35,91,66,44,64,62,36,49,52,54,28,48,56,36,46,50,52,35,53,49,44,51,44,53,39,50,75,73,66,48,53,64,67,57,50,16,60,29,47,72,50,58,57,73,61,53,55,62,62,65,76,107

Mean predicted aligned error: 4.78 Å

Nearest PDB structures (foldseek):
  5nfd-assembly2_B  TM=8.593E-01  e=1.280E+00  Homo sapiens
  7tzb-assembly1_B  TM=8.551E-01  e=1.593E+00  Homo sapiens
  8tnm-assembly1_A  TM=6.561E-01  e=3.817E+00  synthetic construct

Sequence (89 aa):
MAADQRPRLLTELRKAAAARRAARRRIADLTAEHGLGSAGHPAAWDRYRAVNDRWSTLIREAATAGHTLADVARAAGCARPSVYRHLKR

Foldseek 3Di:
DLPPVQVVLLVVLLVLLVQLVVLVVVLVVCCVVPNPPPPCNVVSV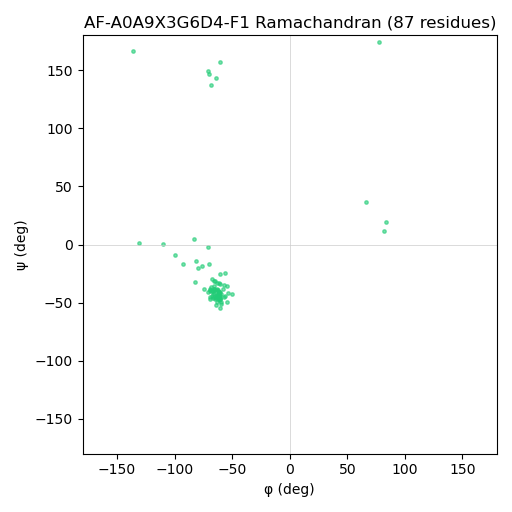VSNVVSVVVNLVSLQVNVVSPHDLVSSCVSNVHDSVVSVVSNVD

pLDDT: mean 89.62, std 10.38, range [44.59, 97.06]

Secondary structure (DSSP, 8-state):
--TTHHHHHHHHHHHHHHHHHHHHHHHHHHHHHH-TT-TTHHHHHHHHHHHHHHHHHHHHHHHHTT--HHHHHHHHTS-HHHHHHHH--